Protein AF-A0A968K8Q3-F1 (afdb_monomer_lite)

Secondary structure (DSSP, 8-state):
--EEEEET-TTSHHHHHHTTT-SEEEEEES-HHHHHHHHHHHHHTT--SEEEEE--TTT---SS--SEEEESS--

Sequence (75 aa):
NLTLIDIGCGTGAFSIHASKYFKEIYAVDVSQEMLNTASRKARTLHIDNIAFFNSGFLQFRPVEKVDIIYTKWAF

Foldseek 3Di:
DAEEEEAQCFLPPVVLVCLVPHQAYEYEHLDPVRQVNNVVVCVVVVRDRYDYYNDHPVPDDDPDDGDYYDYDPRD

Radius of gyration: 11.08 Å; chains: 1; bounding box: 27×18×27 Å

pLDDT: mean 95.25, std 5.97, range [64.38, 98.75]

Structure (mmCIF, N/CA/C/O backbone):
data_AF-A0A968K8Q3-F1
#
_entry.id   AF-A0A968K8Q3-F1
#
loop_
_atom_site.group_PDB
_atom_site.id
_atom_site.type_symbol
_atom_site.label_atom_id
_atom_site.label_alt_id
_atom_site.label_comp_id
_atom_site.label_asym_id
_atom_site.label_entity_id
_atom_site.label_seq_id
_atom_site.pdbx_PDB_ins_code
_atom_site.Cartn_x
_atom_site.Cartn_y
_atom_site.Cartn_z
_atom_site.occupancy
_atom_site.B_iso_or_equiv
_atom_site.auth_seq_id
_atom_site.auth_comp_id
_atom_site.auth_asym_id
_atom_site.auth_atom_id
_atom_site.pdbx_PDB_model_num
ATOM 1 N N . ASN A 1 1 ? -15.698 1.556 10.355 1.00 78.00 1 ASN A N 1
ATOM 2 C CA . ASN A 1 1 ? -14.600 0.737 9.803 1.00 78.00 1 ASN A CA 1
ATOM 3 C C . ASN A 1 1 ? -14.437 1.083 8.345 1.00 78.00 1 ASN A C 1
ATOM 5 O O . ASN A 1 1 ? -15.316 0.709 7.588 1.00 78.00 1 ASN A O 1
ATOM 9 N N . LEU A 1 2 ? -13.397 1.846 8.003 1.00 95.88 2 LEU A N 1
ATOM 10 C CA . LEU A 1 2 ? -13.176 2.345 6.644 1.00 95.88 2 LEU A CA 1
ATOM 11 C C . LEU A 1 2 ? -12.179 1.459 5.891 1.00 95.88 2 LEU A C 1
ATOM 13 O O . LEU A 1 2 ? -11.169 1.063 6.483 1.00 95.88 2 LEU A O 1
ATOM 17 N N . THR A 1 3 ? -12.439 1.222 4.607 1.00 97.12 3 THR A N 1
ATOM 18 C CA . THR A 1 3 ? -11.538 0.525 3.676 1.00 97.12 3 THR A CA 1
ATOM 19 C C . THR A 1 3 ? -11.024 1.484 2.600 1.00 97.12 3 THR A C 1
ATOM 21 O O . THR A 1 3 ? -11.795 2.252 2.014 1.00 97.12 3 THR A O 1
ATOM 24 N N . LEU A 1 4 ? -9.716 1.435 2.339 1.00 97.75 4 LEU A N 1
ATOM 25 C CA . LEU A 1 4 ? -8.997 2.314 1.411 1.00 97.75 4 LEU A CA 1
ATOM 26 C C . LEU A 1 4 ? -8.422 1.528 0.228 1.00 97.75 4 LEU A C 1
ATOM 28 O O . LEU A 1 4 ? -7.855 0.457 0.418 1.00 97.75 4 LEU A O 1
ATOM 32 N N . ILE A 1 5 ? -8.464 2.112 -0.969 1.00 97.62 5 ILE A N 1
ATOM 33 C CA . ILE A 1 5 ? -7.602 1.722 -2.093 1.00 97.62 5 ILE A CA 1
ATOM 34 C C . ILE A 1 5 ? -6.532 2.799 -2.298 1.00 97.62 5 ILE A C 1
ATOM 36 O O . ILE A 1 5 ? -6.870 3.968 -2.465 1.00 97.62 5 ILE A O 1
ATOM 40 N N . ASP A 1 6 ? -5.261 2.403 -2.321 1.00 97.56 6 ASP A N 1
ATOM 41 C CA . ASP A 1 6 ? -4.107 3.240 -2.674 1.00 97.56 6 ASP A CA 1
ATOM 42 C C . ASP A 1 6 ? -3.592 2.811 -4.059 1.00 97.56 6 ASP A C 1
ATOM 44 O O . ASP A 1 6 ? -2.882 1.811 -4.189 1.00 97.56 6 ASP A O 1
ATOM 48 N N . ILE A 1 7 ? -4.025 3.517 -5.110 1.00 97.00 7 ILE A N 1
ATOM 49 C CA . ILE A 1 7 ? -3.655 3.236 -6.504 1.00 97.00 7 ILE A CA 1
ATOM 50 C C . ILE A 1 7 ? -2.314 3.900 -6.826 1.00 97.00 7 ILE A C 1
ATOM 52 O O . ILE A 1 7 ? -2.177 5.118 -6.717 1.00 97.00 7 ILE A O 1
ATOM 56 N N . GLY A 1 8 ? -1.352 3.107 -7.301 1.00 96.69 8 GLY A N 1
ATOM 57 C CA . GLY A 1 8 ? 0.021 3.558 -7.523 1.00 96.69 8 GLY A CA 1
ATOM 58 C C . GLY A 1 8 ? 0.767 3.742 -6.202 1.00 96.69 8 GLY A C 1
ATOM 59 O O . GLY A 1 8 ? 1.425 4.762 -5.999 1.00 96.69 8 GLY A O 1
ATOM 60 N N . CYS A 1 9 ? 0.634 2.784 -5.277 1.00 97.56 9 CYS A N 1
ATOM 61 C CA . CYS A 1 9 ? 1.136 2.926 -3.907 1.00 97.56 9 CYS A CA 1
ATOM 62 C C . CYS A 1 9 ? 2.671 3.058 -3.817 1.00 97.56 9 CYS A C 1
ATOM 64 O O . CYS A 1 9 ? 3.212 3.407 -2.757 1.00 97.56 9 CYS A O 1
ATOM 66 N N . GLY A 1 10 ? 3.400 2.739 -4.893 1.00 97.62 10 GLY A N 1
ATOM 67 C CA . GLY A 1 10 ? 4.853 2.756 -4.955 1.00 97.62 10 GLY A CA 1
ATOM 68 C C . GLY A 1 10 ? 5.460 1.925 -3.828 1.00 97.62 10 GLY A C 1
ATOM 69 O O . GLY A 1 10 ? 5.034 0.808 -3.537 1.00 97.62 10 GLY A O 1
ATOM 70 N N . THR A 1 11 ? 6.434 2.496 -3.115 1.00 98.12 11 THR A N 1
ATOM 71 C CA . THR A 1 11 ? 7.061 1.826 -1.959 1.00 98.12 11 THR A CA 1
ATOM 72 C C . THR A 1 11 ? 6.222 1.863 -0.669 1.00 98.12 11 THR A C 1
ATOM 74 O O . THR A 1 11 ? 6.762 1.603 0.411 1.00 98.12 11 THR A O 1
ATOM 77 N N . GLY A 1 12 ? 4.932 2.202 -0.760 1.00 97.94 12 GLY A N 1
ATOM 78 C CA . GLY A 1 12 ? 3.940 2.050 0.305 1.00 97.94 12 GLY A CA 1
ATOM 79 C C . GLY A 1 12 ? 3.923 3.147 1.366 1.00 97.94 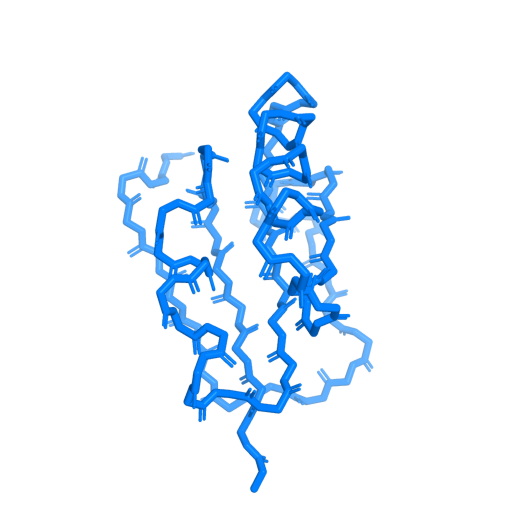12 GLY A C 1
ATOM 80 O O . GLY A 1 12 ? 3.353 2.931 2.428 1.00 97.94 12 GLY A O 1
ATOM 81 N N . ALA A 1 13 ? 4.545 4.310 1.138 1.00 97.94 13 ALA A N 1
ATOM 82 C CA . ALA A 1 13 ? 4.659 5.354 2.165 1.00 97.94 13 ALA A CA 1
ATOM 83 C C . ALA A 1 13 ? 3.292 5.832 2.691 1.00 97.94 13 ALA A C 1
ATOM 85 O O . ALA A 1 13 ? 3.106 5.946 3.904 1.00 97.94 13 ALA A O 1
ATOM 86 N N . PHE A 1 14 ? 2.335 6.073 1.788 1.00 98.25 14 PHE A N 1
ATOM 87 C CA . PHE A 1 14 ? 0.978 6.460 2.169 1.00 98.25 14 PHE A CA 1
ATOM 88 C C . PHE A 1 14 ? 0.227 5.294 2.812 1.00 98.25 14 PHE A C 1
ATOM 90 O O . PHE A 1 14 ? -0.197 5.439 3.953 1.00 98.25 14 PHE A O 1
ATOM 97 N N . SER A 1 15 ? 0.149 4.133 2.151 1.00 98.44 15 SER A N 1
ATOM 98 C CA . SER A 1 15 ? -0.449 2.907 2.707 1.00 98.44 15 SER A CA 1
ATOM 99 C C . SER A 1 15 ? 0.019 2.591 4.140 1.00 98.44 15 SER A C 1
ATOM 101 O O . SER A 1 15 ? -0.795 2.351 5.028 1.00 98.44 15 SER A O 1
ATOM 103 N N . ILE A 1 16 ? 1.328 2.666 4.406 1.00 98.62 16 ILE A N 1
ATOM 104 C CA . ILE A 1 16 ? 1.909 2.438 5.739 1.00 98.62 16 ILE A CA 1
ATOM 105 C C . ILE A 1 16 ? 1.414 3.472 6.748 1.00 98.62 16 ILE A C 1
ATOM 107 O O . ILE A 1 16 ? 1.038 3.109 7.860 1.00 98.62 16 ILE A O 1
ATOM 111 N N . HIS A 1 17 ? 1.400 4.757 6.396 1.00 98.31 17 HIS A N 1
ATOM 112 C CA . HIS A 1 17 ? 0.895 5.789 7.298 1.00 98.31 17 HIS A CA 1
ATOM 113 C C . HIS A 1 17 ? -0.615 5.645 7.541 1.00 98.31 17 HIS A C 1
ATOM 115 O O . HIS A 1 17 ? -1.077 5.741 8.679 1.00 98.31 17 HIS A O 1
ATOM 121 N N . ALA A 1 18 ? -1.368 5.366 6.478 1.00 98.19 18 ALA A N 1
ATOM 122 C CA . ALA A 1 18 ? -2.810 5.192 6.494 1.00 98.19 18 ALA A CA 1
ATOM 123 C C . ALA A 1 18 ? -3.247 3.978 7.332 1.00 98.19 18 ALA A C 1
ATOM 125 O O . ALA A 1 18 ? -4.328 4.016 7.911 1.00 98.19 18 ALA A O 1
ATOM 126 N N . SER A 1 19 ? -2.407 2.945 7.483 1.00 98.25 19 SER A N 1
ATOM 127 C CA . SER A 1 19 ? -2.721 1.725 8.255 1.00 98.25 19 SER A CA 1
ATOM 128 C C . SER A 1 19 ? -3.248 1.974 9.673 1.00 98.25 19 SER A C 1
ATOM 130 O O . SER A 1 19 ? -3.993 1.158 10.206 1.00 98.25 19 SER A O 1
ATOM 132 N N . LYS A 1 20 ? -2.915 3.123 10.270 1.00 97.62 20 LYS A N 1
ATOM 133 C CA . LYS A 1 20 ? -3.360 3.545 11.607 1.00 97.62 20 LYS A CA 1
ATOM 134 C C . LYS A 1 20 ? -4.826 3.985 11.670 1.00 97.62 20 LYS A C 1
ATOM 136 O O . LYS A 1 20 ? -5.386 4.065 12.758 1.00 97.62 20 LYS A O 1
ATOM 141 N N . TYR A 1 21 ? -5.416 4.331 10.529 1.00 97.50 21 TYR A N 1
ATOM 142 C CA . TYR A 1 21 ? -6.726 4.984 10.432 1.00 97.50 21 TYR A CA 1
ATOM 143 C C . TYR A 1 21 ? -7.771 4.125 9.714 1.00 97.50 21 TYR A C 1
ATOM 145 O O . TYR A 1 21 ? -8.970 4.363 9.861 1.00 97.50 21 TYR A O 1
ATOM 153 N N . PHE A 1 22 ? -7.327 3.133 8.941 1.00 97.62 22 PHE A N 1
ATOM 154 C CA . PHE A 1 22 ? -8.189 2.268 8.145 1.00 97.62 22 PHE A CA 1
ATOM 155 C C . PHE A 1 22 ? -8.219 0.856 8.710 1.00 97.62 22 PHE A C 1
ATOM 157 O O . PHE A 1 22 ? -7.231 0.354 9.241 1.00 97.62 22 PHE A O 1
ATOM 164 N N . LYS A 1 23 ? -9.372 0.199 8.568 1.00 97.00 23 LYS A N 1
ATOM 165 C CA . LYS A 1 23 ? -9.495 -1.218 8.911 1.00 97.00 23 LYS A CA 1
ATOM 166 C C . LYS A 1 23 ? -8.659 -2.058 7.949 1.00 97.00 23 LYS A C 1
ATOM 168 O O . LYS A 1 23 ? -8.032 -3.013 8.387 1.00 97.00 23 LYS A O 1
ATOM 173 N N . GLU A 1 24 ? -8.674 -1.701 6.670 1.00 97.25 24 GLU A N 1
ATOM 174 C CA . GLU A 1 24 ? -8.046 -2.465 5.599 1.00 97.25 24 GLU A CA 1
ATOM 175 C C . GLU A 1 24 ? -7.631 -1.541 4.451 1.00 97.25 24 GLU A C 1
ATOM 177 O O . GLU A 1 24 ? -8.316 -0.557 4.146 1.00 97.25 24 GLU A O 1
ATOM 182 N N . ILE A 1 25 ? -6.488 -1.846 3.839 1.00 98.12 25 ILE A N 1
ATOM 183 C CA . ILE A 1 25 ? -5.913 -1.081 2.734 1.00 98.12 25 ILE A CA 1
ATOM 184 C C . ILE A 1 25 ? -5.570 -2.026 1.589 1.00 98.12 25 ILE A C 1
ATOM 186 O O . ILE A 1 25 ? -4.824 -2.986 1.769 1.00 98.12 25 ILE A O 1
ATOM 190 N N . TYR A 1 26 ? -6.055 -1.706 0.394 1.00 97.75 26 TYR A N 1
ATOM 191 C CA . TYR A 1 26 ? -5.653 -2.335 -0.859 1.00 97.75 26 TYR A CA 1
ATOM 192 C C . TYR A 1 26 ? -4.606 -1.457 -1.543 1.00 97.75 26 TYR A C 1
ATOM 194 O O . TYR A 1 26 ? -4.933 -0.439 -2.151 1.00 97.75 26 TYR A O 1
ATOM 202 N N . ALA A 1 27 ? -3.340 -1.843 -1.416 1.00 97.88 27 ALA A N 1
ATOM 203 C CA . ALA A 1 27 ? -2.200 -1.164 -2.014 1.00 97.88 27 ALA A CA 1
ATOM 204 C C . ALA A 1 27 ? -1.914 -1.764 -3.397 1.00 97.88 27 ALA A C 1
ATOM 206 O O . ALA A 1 27 ? -1.549 -2.937 -3.511 1.00 97.88 27 ALA A O 1
ATOM 207 N N . VAL A 1 28 ? -2.111 -0.975 -4.451 1.00 97.50 28 VAL A N 1
ATOM 208 C CA . VAL A 1 28 ? -2.063 -1.441 -5.840 1.00 97.50 28 VAL A CA 1
ATOM 209 C C . VAL A 1 28 ? -0.919 -0.752 -6.568 1.00 97.50 28 VAL A C 1
ATOM 211 O O . VAL A 1 28 ? -0.846 0.474 -6.582 1.00 97.50 28 VAL A O 1
ATOM 214 N N . ASP A 1 29 ? -0.043 -1.521 -7.208 1.00 97.62 29 ASP A N 1
ATOM 215 C CA . ASP A 1 29 ? 1.022 -0.976 -8.055 1.00 97.62 29 ASP A CA 1
ATOM 216 C C . ASP A 1 29 ? 1.370 -1.943 -9.194 1.00 97.62 29 ASP A C 1
ATOM 218 O O . ASP A 1 29 ? 1.355 -3.164 -9.023 1.00 97.62 29 ASP A O 1
ATOM 222 N N . VAL A 1 30 ? 1.714 -1.406 -10.364 1.00 96.62 30 VAL A N 1
ATOM 223 C CA . VAL A 1 30 ? 2.111 -2.208 -11.532 1.00 96.62 30 VAL A CA 1
ATOM 224 C C . VAL A 1 30 ? 3.510 -2.803 -11.380 1.00 96.62 30 VAL A C 1
ATOM 226 O O . VAL A 1 30 ? 3.820 -3.820 -12.001 1.00 96.62 30 VAL A O 1
ATO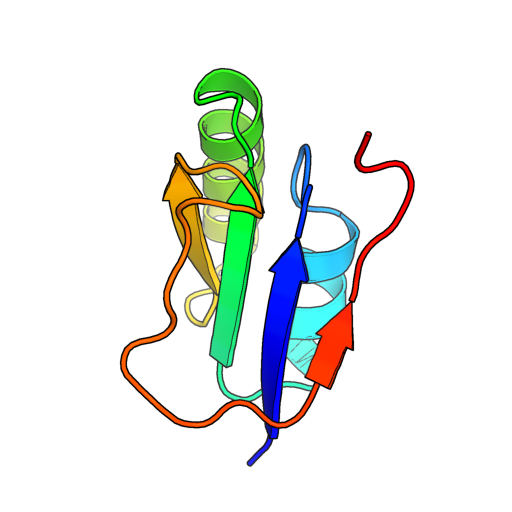M 229 N N . SER A 1 31 ? 4.359 -2.217 -10.534 1.00 97.19 31 SER A N 1
ATOM 230 C CA . SER A 1 31 ? 5.719 -2.688 -10.300 1.00 97.19 31 SER A CA 1
ATOM 231 C C . SER A 1 31 ? 5.784 -3.684 -9.144 1.00 97.19 31 SER A C 1
ATOM 233 O O . SER A 1 31 ? 5.636 -3.335 -7.971 1.00 97.19 31 SER A O 1
ATOM 235 N N . GLN A 1 32 ? 6.112 -4.939 -9.460 1.00 98.12 32 GLN A N 1
ATOM 236 C CA . GLN A 1 32 ? 6.349 -5.967 -8.442 1.00 98.12 32 GLN A CA 1
ATOM 237 C C . GLN A 1 32 ? 7.514 -5.595 -7.506 1.00 98.12 32 GLN A C 1
ATOM 239 O O . GLN A 1 32 ? 7.501 -5.932 -6.323 1.00 98.12 32 GLN A O 1
ATOM 244 N N . GLU A 1 33 ? 8.517 -4.870 -8.004 1.00 98.44 33 GLU A N 1
ATOM 245 C CA . GLU A 1 33 ? 9.649 -4.406 -7.199 1.00 98.44 33 GLU A CA 1
ATOM 246 C C . GLU A 1 33 ? 9.221 -3.376 -6.139 1.00 98.44 33 GLU A C 1
ATOM 248 O O . GLU A 1 33 ? 9.650 -3.450 -4.977 1.00 98.44 33 GLU A O 1
ATOM 253 N N . MET A 1 34 ? 8.325 -2.456 -6.511 1.00 98.19 34 MET A N 1
ATOM 254 C CA . MET A 1 34 ? 7.745 -1.479 -5.586 1.00 98.19 34 MET A CA 1
ATOM 255 C C . MET A 1 34 ? 6.945 -2.177 -4.488 1.00 98.19 34 MET A C 1
ATOM 257 O O . MET A 1 34 ? 7.177 -1.918 -3.304 1.00 98.19 34 MET A O 1
ATOM 261 N N . LEU A 1 35 ? 6.106 -3.148 -4.861 1.00 98.56 35 LEU A N 1
ATOM 262 C CA . LEU A 1 35 ? 5.323 -3.948 -3.915 1.00 98.56 35 LEU A CA 1
ATOM 263 C C . LEU A 1 35 ? 6.198 -4.788 -2.985 1.00 98.56 35 LEU A C 1
ATOM 265 O O . LEU A 1 35 ? 5.937 -4.848 -1.785 1.00 98.56 35 LEU A O 1
ATOM 269 N N . ASN A 1 36 ? 7.278 -5.387 -3.492 1.00 98.75 36 ASN A N 1
ATOM 270 C CA . ASN A 1 36 ? 8.236 -6.112 -2.657 1.00 98.75 36 ASN A CA 1
ATOM 271 C C . ASN A 1 36 ? 8.854 -5.184 -1.603 1.00 98.75 36 ASN A C 1
ATOM 273 O O . ASN A 1 36 ? 8.998 -5.559 -0.438 1.00 98.75 36 ASN A O 1
ATOM 277 N N . THR A 1 37 ? 9.196 -3.955 -1.994 1.00 98.75 37 THR A N 1
ATOM 278 C CA . THR A 1 37 ? 9.727 -2.943 -1.076 1.00 98.75 37 THR A CA 1
ATOM 279 C C . THR A 1 37 ? 8.686 -2.499 -0.051 1.00 98.75 37 THR A C 1
ATOM 281 O O . THR A 1 37 ? 8.998 -2.438 1.140 1.00 98.75 37 THR A O 1
ATOM 284 N N . ALA A 1 38 ? 7.455 -2.234 -0.484 1.00 98.62 38 ALA A N 1
ATOM 285 C CA . ALA A 1 38 ? 6.352 -1.843 0.387 1.00 98.62 38 ALA A CA 1
ATOM 286 C C . ALA A 1 38 ? 6.001 -2.945 1.403 1.00 98.62 38 ALA A C 1
ATOM 288 O O . ALA A 1 38 ? 5.925 -2.678 2.602 1.00 98.62 38 ALA A O 1
ATOM 289 N N . SER A 1 39 ? 5.888 -4.197 0.947 1.00 98.69 39 SER A N 1
ATOM 290 C CA . SER A 1 39 ? 5.589 -5.353 1.797 1.00 98.69 39 SER A CA 1
ATOM 291 C C . SER A 1 39 ? 6.685 -5.600 2.833 1.00 98.69 39 SER A C 1
ATOM 293 O O . SER A 1 39 ? 6.373 -5.831 3.999 1.00 98.69 39 SER A O 1
ATOM 295 N N . ARG A 1 40 ? 7.972 -5.485 2.461 1.00 98.75 40 ARG A N 1
ATOM 296 C CA . ARG A 1 40 ? 9.073 -5.575 3.439 1.00 98.75 40 ARG A CA 1
ATOM 297 C C . ARG A 1 40 ? 8.943 -4.512 4.530 1.00 98.75 40 ARG A C 1
ATOM 299 O O . ARG A 1 40 ? 9.022 -4.859 5.702 1.00 98.75 40 ARG A O 1
ATOM 306 N N . LYS A 1 41 ? 8.695 -3.249 4.161 1.00 98.62 41 LYS A N 1
ATOM 307 C CA . LYS A 1 41 ? 8.511 -2.156 5.133 1.00 98.62 41 LYS A CA 1
ATOM 308 C C . LYS A 1 41 ? 7.318 -2.411 6.060 1.00 98.62 41 LYS A C 1
ATOM 310 O O . LYS A 1 41 ? 7.463 -2.252 7.266 1.00 98.62 41 LYS A O 1
ATOM 315 N N . ALA A 1 42 ? 6.176 -2.835 5.515 1.00 98.69 42 ALA A N 1
ATOM 316 C CA . ALA A 1 42 ? 4.989 -3.165 6.306 1.00 98.69 42 ALA A CA 1
ATOM 317 C C . ALA A 1 42 ? 5.271 -4.290 7.319 1.00 98.69 42 ALA A C 1
ATOM 319 O O . ALA A 1 42 ? 4.964 -4.133 8.497 1.00 98.69 42 ALA A O 1
ATOM 320 N N . ARG A 1 43 ? 5.956 -5.366 6.900 1.00 98.50 43 ARG A N 1
ATOM 321 C CA . ARG A 1 43 ? 6.362 -6.467 7.795 1.00 98.50 43 ARG A CA 1
ATOM 322 C C . ARG A 1 43 ? 7.314 -6.012 8.898 1.00 98.50 43 ARG A C 1
ATOM 324 O O . ARG A 1 43 ? 7.123 -6.386 10.047 1.00 98.50 43 ARG A O 1
ATOM 331 N N . THR A 1 44 ? 8.321 -5.198 8.570 1.00 98.56 44 THR A N 1
ATOM 332 C CA . THR A 1 44 ? 9.254 -4.633 9.563 1.00 98.56 44 THR A CA 1
ATOM 333 C C . THR A 1 44 ? 8.542 -3.762 10.599 1.00 98.56 44 THR A C 1
ATOM 335 O O . THR A 1 44 ? 8.997 -3.668 11.732 1.00 98.56 44 THR A O 1
ATOM 338 N N . LEU A 1 45 ? 7.426 -3.138 10.220 1.00 98.38 45 LEU A N 1
ATOM 339 C CA . LEU A 1 45 ? 6.599 -2.317 11.102 1.00 98.38 45 LEU A CA 1
ATOM 340 C C . LEU A 1 45 ? 5.454 -3.093 11.772 1.00 98.38 45 LEU A C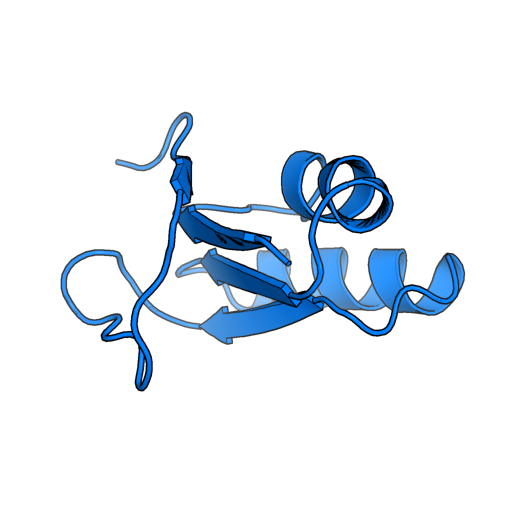 1
ATOM 342 O O . LEU A 1 45 ? 4.666 -2.471 12.478 1.00 98.38 45 LEU A O 1
ATOM 346 N N . HIS A 1 46 ? 5.360 -4.413 11.568 1.00 98.31 46 HIS A N 1
ATOM 347 C CA . HIS A 1 46 ? 4.273 -5.260 12.078 1.00 98.31 46 HIS A CA 1
ATOM 348 C C . HIS A 1 46 ? 2.874 -4.747 11.688 1.00 98.31 46 HIS A C 1
ATOM 350 O O . HIS A 1 46 ? 1.968 -4.664 12.515 1.00 98.31 46 HIS A O 1
ATOM 356 N N . ILE A 1 47 ? 2.720 -4.343 10.424 1.00 98.62 47 ILE A N 1
ATOM 357 C CA . ILE A 1 47 ? 1.454 -3.868 9.859 1.00 98.62 47 ILE A CA 1
ATOM 358 C C . ILE A 1 47 ? 0.823 -4.989 9.032 1.00 98.62 47 ILE A C 1
ATOM 360 O O . ILE A 1 47 ? 1.345 -5.345 7.974 1.00 98.62 47 ILE A O 1
ATOM 364 N N . ASP A 1 48 ? -0.334 -5.472 9.484 1.00 97.94 48 ASP A N 1
ATOM 365 C CA . ASP A 1 48 ? -0.996 -6.654 8.913 1.00 97.94 48 ASP A CA 1
ATOM 366 C C . ASP A 1 48 ? -2.270 -6.327 8.114 1.00 97.94 48 ASP A C 1
ATOM 368 O O . ASP A 1 48 ? -2.853 -7.202 7.480 1.00 97.94 48 ASP A O 1
ATOM 372 N N . ASN A 1 49 ? -2.711 -5.065 8.110 1.00 98.06 49 ASN A N 1
ATOM 373 C CA . ASN A 1 49 ? -3.952 -4.631 7.459 1.00 98.06 49 ASN A CA 1
ATOM 374 C C . ASN A 1 49 ? -3.756 -4.026 6.055 1.00 98.06 49 ASN A C 1
ATOM 376 O O . ASN A 1 49 ? -4.619 -3.288 5.575 1.00 98.06 49 ASN A O 1
ATOM 380 N N . ILE A 1 50 ? -2.630 -4.320 5.397 1.00 98.38 50 ILE A N 1
ATOM 381 C CA . ILE A 1 50 ? -2.355 -3.901 4.017 1.00 98.38 50 ILE A CA 1
ATOM 382 C C . ILE A 1 50 ? -2.250 -5.138 3.125 1.00 98.38 50 ILE A C 1
ATOM 384 O O . ILE A 1 50 ? -1.333 -5.947 3.273 1.00 98.38 50 ILE A O 1
ATOM 388 N N . ALA A 1 51 ? -3.148 -5.243 2.150 1.00 97.56 51 ALA A N 1
ATOM 389 C CA . ALA A 1 51 ? -3.072 -6.221 1.076 1.00 97.56 51 ALA A CA 1
ATOM 390 C C . ALA A 1 51 ? -2.435 -5.584 -0.168 1.00 97.56 51 ALA A C 1
ATOM 392 O O . ALA A 1 51 ? -2.837 -4.505 -0.602 1.00 97.56 51 ALA A O 1
ATOM 393 N N . PHE A 1 52 ? -1.435 -6.256 -0.739 1.00 97.88 52 PHE A N 1
ATOM 394 C CA . PHE A 1 52 ? -0.672 -5.769 -1.889 1.00 97.88 52 PHE A CA 1
ATOM 395 C C . PHE A 1 52 ? -1.107 -6.474 -3.173 1.00 97.88 52 PHE A C 1
ATOM 397 O O . PHE A 1 52 ? -1.121 -7.704 -3.225 1.00 97.88 52 PHE A O 1
ATOM 404 N N . PHE A 1 53 ? -1.393 -5.704 -4.222 1.00 97.44 53 PHE A N 1
ATOM 405 C CA . PHE A 1 53 ? -1.859 -6.219 -5.508 1.00 97.44 53 PHE A CA 1
ATOM 406 C C . PHE A 1 53 ? -0.987 -5.713 -6.654 1.00 97.44 53 PHE A C 1
ATOM 408 O O . PHE A 1 53 ? -0.898 -4.507 -6.891 1.00 97.44 53 PHE A O 1
ATOM 415 N N . ASN A 1 54 ? -0.383 -6.640 -7.404 1.00 97.31 54 ASN A N 1
ATOM 416 C CA . ASN A 1 54 ? 0.323 -6.301 -8.634 1.00 97.31 54 ASN A CA 1
ATOM 417 C C . ASN A 1 54 ? -0.672 -6.136 -9.780 1.00 97.31 54 ASN A C 1
ATOM 419 O O . ASN A 1 54 ? -1.114 -7.108 -10.389 1.00 97.31 54 ASN A O 1
ATOM 423 N N . SER A 1 55 ? -1.103 -4.899 -10.006 1.00 96.31 55 SER A N 1
ATOM 424 C CA . SER A 1 55 ? -2.129 -4.577 -10.991 1.00 96.31 55 SER A CA 1
ATOM 425 C C . SER A 1 55 ? -2.079 -3.102 -11.379 1.00 96.31 55 SER A C 1
ATOM 427 O O . SER A 1 55 ? -1.542 -2.273 -10.649 1.00 96.31 55 SER A O 1
ATOM 429 N N . GLY A 1 56 ? -2.658 -2.777 -12.533 1.00 91.00 56 GLY A N 1
ATOM 430 C CA . GLY A 1 56 ? -2.904 -1.402 -12.958 1.00 91.00 56 GLY A CA 1
ATOM 431 C C . GLY A 1 56 ? -4.315 -0.942 -12.600 1.00 91.00 56 GLY A C 1
ATOM 432 O O . GLY A 1 56 ? -5.208 -1.749 -12.330 1.00 91.00 56 GLY A O 1
ATOM 433 N N . PHE A 1 57 ? -4.544 0.371 -12.646 1.00 84.88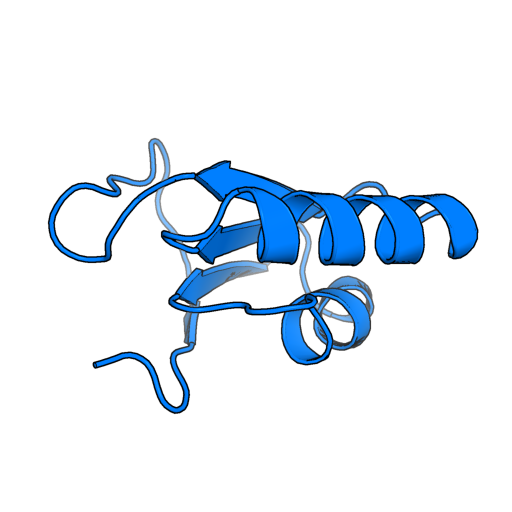 57 PHE A N 1
ATOM 434 C CA . PHE A 1 57 ? -5.835 0.971 -12.292 1.00 84.88 57 PHE A CA 1
ATOM 435 C C . PHE A 1 57 ? -6.998 0.489 -13.178 1.00 84.88 57 PHE A C 1
ATOM 437 O O . PHE A 1 57 ? -8.128 0.380 -12.707 1.00 84.88 57 PHE A O 1
ATOM 444 N N . LEU A 1 58 ? -6.739 0.152 -14.449 1.00 88.00 58 LEU A N 1
ATOM 445 C CA . LEU A 1 58 ? -7.769 -0.361 -15.361 1.00 88.00 58 LEU A CA 1
ATOM 446 C C . LEU A 1 58 ? -8.152 -1.814 -15.070 1.00 88.00 58 LEU A C 1
ATOM 448 O O . LEU A 1 58 ? -9.288 -2.201 -15.352 1.00 88.00 58 LEU A O 1
ATOM 452 N N . GLN A 1 59 ? -7.233 -2.610 -14.519 1.00 91.25 59 GLN A N 1
ATOM 453 C CA . GLN A 1 59 ? -7.417 -4.046 -14.294 1.00 91.25 59 GLN A CA 1
ATOM 454 C C . GLN A 1 59 ? -7.857 -4.366 -12.868 1.00 91.25 59 GLN A C 1
ATOM 456 O O . GLN A 1 59 ? -8.604 -5.322 -12.668 1.00 91.25 59 GLN A O 1
ATOM 461 N N . PHE A 1 60 ? -7.438 -3.570 -11.884 1.00 93.00 60 PHE A N 1
ATOM 462 C CA . PHE A 1 60 ? -7.792 -3.816 -10.496 1.00 93.00 60 PHE A CA 1
ATOM 463 C C . PHE A 1 60 ? -9.307 -3.711 -10.287 1.00 93.00 60 PHE A C 1
ATOM 465 O O . PHE A 1 60 ? -9.957 -2.741 -10.689 1.00 93.00 60 PHE A O 1
ATOM 472 N N . ARG A 1 61 ? -9.884 -4.732 -9.656 1.00 91.69 61 ARG A N 1
ATOM 473 C CA . ARG A 1 61 ? -11.290 -4.767 -9.259 1.00 91.69 61 ARG A CA 1
ATOM 474 C C . ARG A 1 61 ? -11.340 -5.169 -7.788 1.00 91.69 61 ARG A C 1
ATOM 476 O O . ARG A 1 61 ? -10.946 -6.294 -7.483 1.00 91.69 61 ARG A O 1
ATOM 483 N N . PRO A 1 62 ? -11.774 -4.282 -6.878 1.00 87.50 62 PRO A N 1
ATOM 484 C CA . PRO A 1 62 ? -11.986 -4.684 -5.497 1.00 87.50 62 PRO A CA 1
ATOM 485 C C . PRO A 1 62 ? -13.146 -5.687 -5.440 1.00 87.50 62 PRO A C 1
ATOM 487 O O . PRO A 1 62 ? -14.133 -5.544 -6.162 1.00 87.50 62 PRO A O 1
ATOM 490 N N . VAL A 1 63 ? -13.009 -6.714 -4.600 1.00 80.94 63 VAL A N 1
ATOM 491 C CA . VAL A 1 63 ? -14.045 -7.748 -4.414 1.00 80.94 63 VAL A CA 1
ATOM 492 C C . VAL A 1 63 ? -15.208 -7.210 -3.574 1.00 80.94 63 VAL A C 1
ATOM 494 O O . VAL A 1 63 ? -16.356 -7.602 -3.770 1.00 80.94 63 VAL A O 1
ATOM 497 N N . GLU A 1 64 ? -14.916 -6.272 -2.674 1.00 85.88 64 GLU A N 1
ATOM 498 C CA . GLU A 1 64 ? -15.881 -5.655 -1.768 1.00 85.88 64 GLU A CA 1
ATOM 499 C C . GLU A 1 64 ? -15.998 -4.144 -2.002 1.00 85.88 64 GLU A C 1
ATOM 501 O O . GLU A 1 64 ? -15.165 -3.513 -2.660 1.00 85.88 64 GLU A O 1
ATOM 506 N N . LYS A 1 65 ? -17.054 -3.544 -1.443 1.00 91.38 65 LYS A N 1
ATOM 507 C CA . LYS A 1 65 ? -17.227 -2.090 -1.442 1.00 91.38 65 LYS A CA 1
ATOM 508 C C . LYS A 1 65 ? -16.097 -1.439 -0.641 1.00 91.38 65 LYS A C 1
ATOM 510 O O . LYS A 1 65 ? -15.792 -1.866 0.467 1.00 91.38 65 LYS A O 1
ATOM 515 N N . VAL A 1 66 ? -15.546 -0.359 -1.182 1.00 94.94 66 VAL A N 1
ATOM 516 C CA . VAL A 1 66 ? -14.5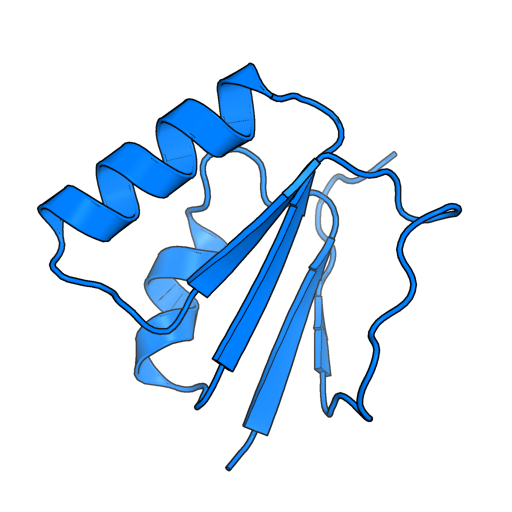53 0.481 -0.503 1.00 94.94 66 VAL A CA 1
ATOM 517 C C . VAL A 1 66 ? -15.128 1.862 -0.211 1.00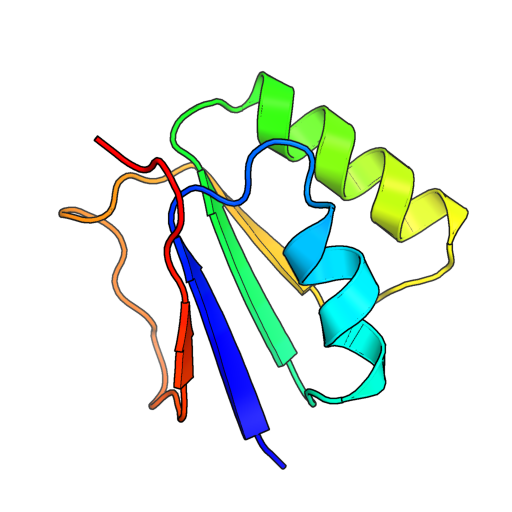 94.94 66 VAL A C 1
ATOM 519 O O . VAL A 1 66 ? -16.065 2.302 -0.882 1.00 94.94 66 VAL A O 1
ATOM 522 N N . ASP A 1 67 ? -14.564 2.547 0.780 1.00 97.06 67 ASP A N 1
ATOM 523 C CA . ASP A 1 67 ? -15.041 3.866 1.206 1.00 97.06 67 ASP A CA 1
ATOM 524 C C . ASP A 1 67 ? -14.228 4.998 0.579 1.00 97.06 67 ASP A C 1
ATOM 526 O O . ASP A 1 67 ? -14.770 6.061 0.279 1.00 97.06 67 ASP A O 1
ATOM 530 N N . ILE A 1 68 ? -12.921 4.782 0.392 1.00 97.19 68 ILE A N 1
ATOM 531 C CA . ILE A 1 68 ? -11.987 5.805 -0.083 1.00 97.19 68 ILE A CA 1
ATOM 532 C C . ILE A 1 68 ? -11.075 5.228 -1.163 1.00 97.19 68 ILE A C 1
ATOM 534 O O . ILE A 1 68 ? -10.546 4.125 -1.034 1.00 97.19 68 ILE A O 1
ATOM 538 N N . ILE A 1 69 ? -10.855 6.018 -2.212 1.00 96.00 69 ILE A N 1
ATOM 539 C CA . ILE A 1 69 ? -9.826 5.778 -3.222 1.00 96.00 69 ILE A CA 1
ATOM 540 C C . ILE A 1 69 ? -8.846 6.946 -3.158 1.00 96.00 69 ILE A C 1
ATOM 542 O O . ILE A 1 69 ? -9.243 8.106 -3.263 1.00 96.00 69 ILE A O 1
ATOM 546 N N . TYR A 1 70 ? -7.570 6.631 -2.985 1.00 96.31 70 TYR A N 1
ATOM 547 C CA . TYR A 1 70 ? -6.463 7.569 -3.039 1.00 96.31 70 TYR A CA 1
ATOM 548 C C . TYR A 1 70 ? -5.571 7.233 -4.233 1.00 96.31 70 TYR A C 1
ATOM 550 O O . TYR A 1 70 ? -5.316 6.068 -4.531 1.00 96.31 70 TYR A O 1
ATOM 558 N N . THR A 1 71 ? -5.099 8.267 -4.920 1.00 94.75 71 THR A N 1
ATOM 559 C CA . THR A 1 71 ? -4.104 8.147 -5.985 1.00 94.75 71 THR A CA 1
ATOM 560 C C . THR A 1 71 ? -3.220 9.381 -5.986 1.00 94.75 71 THR A C 1
ATOM 562 O O . THR A 1 71 ? -3.687 10.501 -5.752 1.00 94.75 71 THR A O 1
ATOM 565 N N . LYS A 1 72 ? -1.925 9.181 -6.225 1.00 91.56 72 LYS A N 1
ATOM 566 C CA . LYS A 1 72 ? -0.948 10.264 -6.307 1.00 91.56 72 LYS A CA 1
ATOM 567 C C . LYS A 1 72 ? 0.184 9.861 -7.247 1.00 91.56 72 LYS A C 1
ATOM 569 O O . LYS A 1 72 ? 0.862 8.876 -6.995 1.00 91.56 72 LYS A O 1
ATOM 574 N N . TRP A 1 73 ? 0.419 10.665 -8.288 1.00 84.00 73 TRP A N 1
ATOM 575 C CA . TRP A 1 73 ? 1.440 10.415 -9.323 1.00 84.00 73 TRP A CA 1
ATOM 576 C C . TRP A 1 73 ? 1.307 9.061 -10.047 1.00 84.00 73 TRP A C 1
ATOM 578 O O . TRP A 1 73 ? 2.287 8.571 -10.601 1.00 84.00 73 TRP A O 1
ATOM 588 N N . ALA A 1 74 ? 0.117 8.455 -10.048 1.00 78.12 74 ALA A N 1
ATOM 589 C CA . ALA A 1 74 ? -0.180 7.330 -10.923 1.00 78.12 74 ALA A CA 1
ATOM 590 C C . ALA A 1 74 ? -0.505 7.879 -12.322 1.00 78.12 74 ALA A C 1
ATOM 592 O O . ALA A 1 74 ? -1.365 8.755 -12.446 1.00 78.12 74 ALA A O 1
ATOM 593 N N . PHE A 1 75 ? 0.207 7.392 -13.337 1.00 64.38 75 PHE A N 1
ATOM 594 C CA . PHE A 1 75 ? 0.024 7.745 -14.747 1.00 64.38 75 PHE A CA 1
ATOM 595 C C . PHE A 1 75 ? -0.530 6.549 -15.523 1.00 64.38 75 PHE A C 1
ATOM 597 O O . PHE A 1 75 ? -0.196 5.400 -15.143 1.00 64.38 75 PHE A O 1
#